Protein AF-A0A7I9W8F3-F1 (afdb_monomer_lite)

Foldseek 3Di:
DPPPPDPPPPDDDDDALVRVQVVVVVCVVPVDQDDQDPSNVVRCVVVVHDRDHD

Radius of gyration: 16.06 Å; chains: 1; bounding box: 30×41×35 Å

Organism: Mycolicibacterium agri (NCBI:txid36811)

pLDDT: mean 79.95, std 1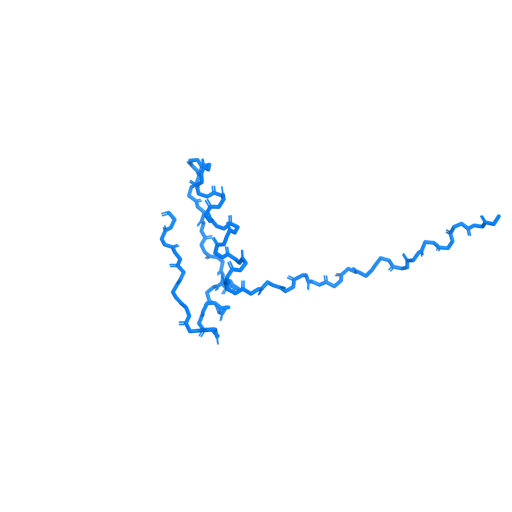0.68, range [50.31, 92.69]

Secondary structure (DSSP, 8-state):
-------------PPPHHHHHHHHHHHTTSSS--PPPHHHHHHHHHHT-PPP--

Structure (mmCIF, N/CA/C/O backbone):
data_AF-A0A7I9W8F3-F1
#
_entry.id   AF-A0A7I9W8F3-F1
#
loop_
_atom_site.group_PDB
_atom_site.id
_atom_site.type_symbol
_atom_site.label_atom_id
_atom_site.label_alt_id
_atom_site.label_comp_id
_atom_site.label_asym_id
_atom_site.label_entity_id
_atom_site.label_seq_id
_atom_site.pdbx_PDB_ins_code
_atom_site.Cartn_x
_atom_site.Cartn_y
_atom_site.Cartn_z
_atom_site.occupancy
_atom_site.B_iso_or_equiv
_atom_site.auth_seq_id
_atom_site.auth_comp_id
_atom_site.auth_asym_id
_atom_site.auth_atom_id
_atom_site.pdbx_PDB_model_num
ATOM 1 N N . MET A 1 1 ? -21.604 34.481 -21.138 1.00 50.31 1 MET A N 1
ATOM 2 C CA . MET A 1 1 ? -20.567 33.527 -21.581 1.00 50.31 1 MET A CA 1
ATOM 3 C C . MET A 1 1 ? -20.882 32.204 -20.913 1.00 50.31 1 MET A C 1
ATOM 5 O O . MET A 1 1 ? -21.045 32.236 -19.697 1.00 50.31 1 MET A O 1
ATOM 9 N N . PRO A 1 2 ? -21.092 31.094 -21.641 1.00 54.31 2 PRO A N 1
ATOM 10 C CA . PRO A 1 2 ? -21.243 29.816 -20.970 1.00 54.31 2 PRO A CA 1
ATOM 11 C C . PRO A 1 2 ? -19.890 29.481 -20.342 1.00 54.31 2 PRO A C 1
ATOM 13 O O . PRO A 1 2 ? -18.854 29.664 -20.978 1.00 54.31 2 PRO A O 1
ATOM 16 N N . LEU A 1 3 ? -19.899 29.052 -19.083 1.00 59.38 3 LEU A N 1
ATOM 17 C CA . LEU A 1 3 ? -18.761 28.361 -18.496 1.00 59.38 3 LEU A CA 1
ATOM 18 C C . LEU A 1 3 ? -18.614 27.083 -19.325 1.00 59.38 3 LEU A C 1
ATOM 20 O O . LEU A 1 3 ? -19.369 26.133 -19.125 1.00 59.38 3 LEU A O 1
ATOM 24 N N . THR A 1 4 ? -17.746 27.098 -20.337 1.00 61.12 4 THR A N 1
ATOM 25 C CA . THR A 1 4 ? -17.264 25.875 -20.977 1.00 61.12 4 THR A CA 1
ATOM 26 C C . THR A 1 4 ? -16.524 25.146 -19.875 1.00 61.12 4 THR A C 1
ATOM 28 O O . THR A 1 4 ? -15.378 25.473 -19.583 1.00 61.12 4 THR A O 1
ATOM 31 N N . GLY A 1 5 ? -17.255 24.301 -19.147 1.00 58.53 5 GLY A N 1
ATOM 32 C CA . GLY A 1 5 ? -16.684 23.471 -18.107 1.00 58.53 5 GLY A CA 1
ATOM 33 C C . GLY A 1 5 ? -15.558 22.692 -18.752 1.00 58.53 5 GLY A C 1
ATOM 34 O O . GLY A 1 5 ? -15.798 22.011 -19.750 1.00 58.53 5 GLY A O 1
ATOM 35 N N . ASP A 1 6 ? -14.350 22.872 -18.226 1.00 65.94 6 ASP A N 1
ATOM 36 C CA . ASP A 1 6 ? -13.224 22.005 -18.529 1.00 65.94 6 ASP A CA 1
ATOM 37 C C . ASP A 1 6 ? -13.744 20.565 -18.513 1.00 65.94 6 ASP A C 1
ATOM 39 O O . ASP A 1 6 ? -14.424 20.157 -17.563 1.00 65.94 6 ASP A O 1
ATOM 43 N N . GLU A 1 7 ? -13.531 19.837 -19.609 1.00 67.94 7 GLU A N 1
ATOM 44 C CA . GLU A 1 7 ? -13.928 18.438 -19.702 1.00 67.94 7 GLU A CA 1
ATOM 45 C C . GLU A 1 7 ? -13.372 17.714 -18.470 1.00 67.94 7 GLU A C 1
ATOM 47 O O . GLU A 1 7 ? -12.168 17.737 -18.216 1.00 67.94 7 GLU A O 1
ATOM 52 N N . LEU A 1 8 ? -14.262 17.144 -17.650 1.00 68.12 8 LEU A N 1
ATOM 53 C CA . LEU A 1 8 ? -13.872 16.399 -16.458 1.00 68.12 8 LEU A CA 1
ATOM 54 C C . LEU A 1 8 ? -12.997 15.226 -16.903 1.00 68.12 8 LEU A C 1
ATOM 56 O O . LEU A 1 8 ? -13.505 14.240 -17.439 1.00 68.12 8 LEU A O 1
ATOM 60 N N . ASP A 1 9 ? -11.688 15.333 -16.684 1.00 74.00 9 ASP A N 1
ATOM 61 C CA . ASP A 1 9 ? -10.777 14.213 -16.871 1.00 74.00 9 ASP A CA 1
ATOM 62 C C . ASP A 1 9 ? -11.052 13.185 -15.768 1.00 74.00 9 ASP A C 1
ATOM 64 O O . ASP A 1 9 ? -10.667 13.347 -14.609 1.00 74.00 9 ASP A O 1
ATOM 68 N N . LEU A 1 10 ? -11.787 12.135 -16.136 1.00 77.38 10 LEU A N 1
ATOM 69 C CA . LEU A 1 10 ? -12.142 11.020 -15.260 1.00 77.38 10 LEU A CA 1
ATOM 70 C C . LEU A 1 10 ? -11.098 9.895 -15.307 1.00 77.38 10 LEU A C 1
ATOM 72 O O . LEU A 1 10 ? -11.436 8.719 -15.138 1.00 77.38 10 LEU A O 1
ATOM 76 N N . SER A 1 11 ? -9.829 10.223 -15.552 1.00 78.56 11 SER A N 1
ATOM 77 C CA . SER A 1 11 ? -8.761 9.230 -15.530 1.00 78.56 11 SER A CA 1
ATOM 78 C C . SER A 1 11 ? -8.622 8.569 -14.143 1.00 78.56 11 SER A C 1
ATOM 80 O O . SER A 1 11 ? -8.752 9.224 -13.103 1.00 78.56 11 SER A O 1
ATOM 82 N N . PRO A 1 12 ? -8.371 7.244 -14.081 1.00 77.81 12 PRO A N 1
ATOM 83 C CA . PRO A 1 12 ? -8.179 6.559 -12.809 1.00 77.81 12 PRO A CA 1
ATOM 84 C C . PRO A 1 12 ? -6.964 7.114 -12.064 1.00 77.81 12 PRO A C 1
ATOM 86 O O . PRO A 1 12 ? -5.848 7.112 -12.593 1.00 77.81 12 PRO A O 1
ATOM 89 N N . VAL A 1 13 ? -7.161 7.523 -10.809 1.00 80.69 13 VAL A N 1
ATOM 90 C CA . VAL A 1 13 ? -6.060 7.935 -9.933 1.00 80.69 13 VAL A CA 1
ATOM 91 C C . VAL A 1 13 ? -5.168 6.726 -9.667 1.00 80.69 13 VAL A C 1
ATOM 93 O O . VAL A 1 13 ? -5.588 5.751 -9.044 1.00 80.69 13 VAL A O 1
ATOM 96 N N . LYS A 1 14 ? -3.923 6.793 -10.141 1.00 83.44 14 LYS A N 1
ATOM 97 C CA . LYS A 1 14 ? -2.890 5.807 -9.819 1.00 83.44 14 LYS A CA 1
ATOM 98 C C . LYS A 1 14 ? -2.225 6.205 -8.510 1.00 83.44 14 LYS A C 1
ATOM 100 O O . LYS A 1 14 ? -1.758 7.333 -8.378 1.00 83.44 14 LYS A O 1
ATOM 105 N N . LEU A 1 15 ? -2.182 5.276 -7.566 1.00 84.94 15 LEU A N 1
ATOM 106 C CA . LEU A 1 15 ? -1.504 5.456 -6.287 1.00 84.94 15 LEU A CA 1
ATOM 107 C C . LEU A 1 15 ? -0.150 4.751 -6.319 1.00 84.94 15 LEU A C 1
ATOM 109 O O . LEU A 1 15 ? -0.015 3.730 -6.990 1.00 84.94 15 LEU A O 1
ATOM 113 N N . SER A 1 16 ? 0.822 5.266 -5.568 1.00 90.38 16 SER A N 1
ATOM 114 C CA . SER A 1 16 ? 2.020 4.499 -5.209 1.00 90.38 16 SER A CA 1
ATOM 115 C C . SER A 1 16 ? 1.761 3.579 -4.014 1.00 90.38 16 SER A C 1
ATOM 117 O O . SER A 1 16 ? 0.827 3.805 -3.232 1.00 90.38 16 SER A O 1
ATOM 119 N N . ALA A 1 17 ? 2.614 2.572 -3.812 1.00 88.12 17 ALA A N 1
ATOM 120 C CA . ALA A 1 17 ? 2.528 1.673 -2.658 1.00 88.12 17 ALA A CA 1
ATOM 121 C C . ALA A 1 17 ? 2.610 2.440 -1.321 1.00 88.12 17 ALA A C 1
ATOM 123 O O . ALA A 1 17 ? 1.916 2.113 -0.350 1.00 88.12 17 ALA A O 1
ATOM 124 N N . ALA A 1 18 ? 3.399 3.518 -1.270 1.00 88.44 18 ALA A N 1
ATOM 125 C CA . ALA A 1 18 ? 3.483 4.398 -0.105 1.00 88.44 18 ALA A CA 1
ATOM 126 C C . ALA A 1 18 ? 2.159 5.135 0.175 1.00 88.44 18 ALA A C 1
ATOM 128 O O . ALA A 1 18 ? 1.716 5.197 1.324 1.00 88.44 18 ALA A O 1
ATOM 129 N N . GLN A 1 19 ? 1.491 5.652 -0.861 1.00 90.44 19 GLN A N 1
ATOM 130 C CA . GLN A 1 19 ? 0.190 6.317 -0.721 1.00 90.44 19 GLN A CA 1
ATOM 131 C C . GLN A 1 19 ? -0.909 5.329 -0.308 1.00 90.44 19 GLN A C 1
ATOM 133 O O . GLN A 1 19 ? -1.690 5.622 0.599 1.00 90.44 19 GLN A O 1
ATOM 138 N N . ALA A 1 20 ? -0.930 4.134 -0.907 1.00 88.75 20 ALA A N 1
ATOM 139 C CA . ALA A 1 20 ? -1.843 3.059 -0.514 1.00 88.75 20 ALA A CA 1
ATOM 140 C C . ALA A 1 20 ? -1.656 2.668 0.965 1.00 88.75 20 ALA A C 1
ATOM 142 O O . ALA A 1 20 ? -2.627 2.519 1.709 1.00 88.75 20 ALA A O 1
ATOM 143 N N . THR A 1 21 ? -0.404 2.613 1.429 1.00 87.81 21 THR A N 1
ATOM 144 C CA . THR A 1 21 ? -0.060 2.343 2.834 1.00 87.81 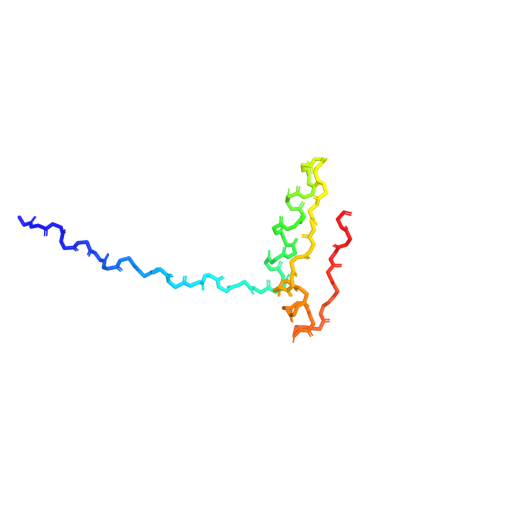21 THR A CA 1
ATOM 145 C C . THR A 1 21 ? -0.602 3.409 3.779 1.00 87.81 21 THR A C 1
ATOM 147 O O . THR A 1 21 ? -1.195 3.076 4.804 1.00 87.81 21 THR A O 1
ATOM 150 N N . GLN A 1 22 ? -0.452 4.691 3.440 1.00 88.25 22 GLN A N 1
ATOM 151 C CA . GLN A 1 22 ? -0.981 5.788 4.255 1.00 88.25 22 GLN A CA 1
ATOM 152 C C . GLN A 1 22 ? -2.508 5.738 4.366 1.00 88.25 22 GLN A C 1
ATOM 154 O O . GLN A 1 22 ? -3.048 5.879 5.465 1.00 88.25 22 GLN A O 1
ATOM 159 N N . LEU A 1 23 ? -3.204 5.489 3.252 1.00 86.06 23 LEU A N 1
ATOM 160 C CA . LEU A 1 23 ? -4.661 5.341 3.243 1.00 86.06 23 LEU A CA 1
ATOM 161 C C . LEU A 1 23 ? -5.107 4.177 4.127 1.00 86.06 23 LEU A C 1
ATOM 163 O O . LEU A 1 23 ? -6.036 4.324 4.920 1.00 86.06 23 LEU A O 1
ATOM 167 N N . ARG A 1 24 ? -4.406 3.045 4.045 1.00 84.25 24 ARG A N 1
ATOM 168 C CA . ARG A 1 24 ? -4.686 1.862 4.859 1.00 84.25 24 ARG A CA 1
ATOM 169 C C . ARG A 1 24 ? -4.478 2.123 6.346 1.00 84.25 24 ARG A C 1
ATOM 171 O O . ARG A 1 24 ? -5.349 1.774 7.133 1.00 84.25 24 ARG A O 1
ATOM 178 N N . LEU A 1 25 ? -3.388 2.787 6.726 1.00 85.31 25 LEU A N 1
ATOM 179 C CA . LEU A 1 25 ? -3.134 3.185 8.115 1.00 85.31 25 LEU A CA 1
ATOM 180 C C . LEU A 1 25 ? -4.175 4.176 8.643 1.00 85.31 25 LEU A C 1
ATOM 182 O O . LEU A 1 25 ? -4.483 4.181 9.833 1.00 85.31 25 LEU A O 1
ATOM 186 N N . HIS A 1 26 ? -4.708 5.041 7.781 1.00 84.94 26 HIS A N 1
ATOM 187 C CA . HIS A 1 26 ? -5.788 5.928 8.186 1.00 84.94 26 HIS A CA 1
ATOM 188 C C . HIS A 1 26 ? -7.104 5.160 8.353 1.00 84.94 26 HIS A C 1
ATOM 190 O O . HIS A 1 26 ? -7.815 5.387 9.334 1.00 84.94 26 HIS A O 1
ATOM 196 N N . ALA A 1 27 ? -7.408 4.246 7.430 1.00 81.62 27 ALA A N 1
ATOM 197 C CA . ALA A 1 27 ? -8.624 3.445 7.454 1.00 81.62 27 ALA A CA 1
ATOM 198 C C . ALA A 1 27 ? -8.633 2.414 8.594 1.00 81.62 27 ALA A C 1
ATOM 200 O O . ALA A 1 27 ? -9.683 2.205 9.191 1.00 81.62 27 ALA A O 1
ATOM 201 N N . SER A 1 28 ? -7.487 1.837 8.968 1.00 77.69 28 SER A N 1
ATOM 202 C CA . SER A 1 28 ? -7.382 0.880 10.083 1.00 77.69 28 SER A CA 1
ATOM 203 C C . SER A 1 28 ? -7.660 1.497 11.458 1.00 77.69 28 SER A C 1
ATOM 205 O O . SER A 1 28 ? -7.870 0.777 12.425 1.00 77.69 28 SER A O 1
ATOM 207 N N . ARG A 1 29 ? -7.701 2.834 11.565 1.00 77.25 29 ARG A N 1
ATOM 208 C CA . ARG A 1 29 ? -8.185 3.528 12.775 1.00 77.25 29 ARG A CA 1
ATOM 209 C C . ARG A 1 29 ? -9.696 3.438 12.951 1.00 77.25 29 ARG A C 1
ATOM 211 O O . ARG A 1 29 ? -10.204 3.760 14.019 1.00 77.25 29 ARG A O 1
ATOM 218 N N . THR A 1 30 ? -10.418 3.074 11.899 1.00 71.44 30 THR A N 1
ATOM 219 C CA . THR A 1 30 ? -11.802 2.633 12.035 1.00 71.44 30 THR A CA 1
ATOM 220 C C . THR A 1 30 ? -11.742 1.144 12.358 1.00 71.44 30 THR A C 1
ATOM 222 O O . THR A 1 30 ? -11.021 0.436 11.666 1.00 71.44 30 THR A O 1
ATOM 225 N N . ASP A 1 31 ? -12.451 0.663 13.388 1.00 69.88 31 ASP A N 1
ATOM 226 C CA . ASP A 1 31 ? -12.468 -0.750 13.846 1.00 69.88 31 ASP A CA 1
ATOM 227 C C . ASP A 1 31 ? -13.066 -1.738 12.809 1.00 69.88 31 ASP A C 1
ATOM 229 O O . ASP A 1 31 ? -13.731 -2.722 1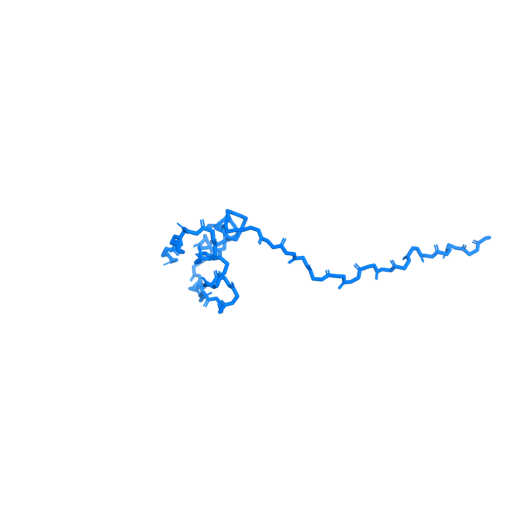3.136 1.00 69.88 31 ASP A O 1
ATOM 233 N N . ARG A 1 32 ? -12.903 -1.452 11.518 1.00 75.44 32 ARG A N 1
ATOM 234 C CA . ARG A 1 32 ? -13.368 -2.245 10.394 1.00 75.44 32 ARG A CA 1
ATOM 235 C C . ARG A 1 32 ? -12.163 -2.905 9.725 1.00 75.44 32 ARG A C 1
ATOM 237 O O . ARG A 1 32 ? -11.258 -2.198 9.283 1.00 75.44 32 ARG A O 1
ATOM 244 N N . PRO A 1 33 ? -12.161 -4.239 9.580 1.00 73.50 33 PRO A N 1
ATOM 245 C CA . PRO A 1 33 ? -11.120 -4.919 8.827 1.00 73.50 33 PRO A CA 1
ATOM 246 C C . PRO A 1 33 ? -11.184 -4.493 7.354 1.00 73.50 33 PRO A C 1
ATOM 248 O O . PRO A 1 33 ? -12.222 -4.619 6.703 1.00 73.50 33 PRO A O 1
ATOM 251 N N . MET A 1 34 ? -10.064 -3.993 6.829 1.00 77.44 34 MET A N 1
ATOM 252 C CA . MET A 1 34 ? -9.948 -3.526 5.445 1.00 77.44 34 MET A CA 1
ATOM 253 C C . MET A 1 34 ? -9.225 -4.582 4.593 1.00 77.44 34 MET A C 1
ATOM 255 O O . MET A 1 34 ? -8.001 -4.730 4.717 1.00 77.44 34 MET A O 1
ATOM 259 N N . PRO A 1 35 ? -9.929 -5.327 3.718 1.00 83.62 35 PRO A N 1
ATOM 260 C CA . PRO A 1 35 ? -9.288 -6.317 2.858 1.00 83.62 35 PRO A CA 1
ATOM 261 C C . PRO A 1 35 ? -8.294 -5.647 1.902 1.00 83.62 35 PRO A C 1
ATOM 263 O O . PRO A 1 35 ? -8.454 -4.487 1.525 1.00 83.62 35 PRO A O 1
ATOM 266 N N . ILE A 1 36 ? -7.237 -6.366 1.525 1.00 85.25 36 ILE A N 1
ATOM 267 C CA . ILE A 1 36 ? -6.305 -5.926 0.477 1.00 85.25 36 ILE A CA 1
ATOM 268 C C . ILE A 1 36 ? -6.900 -6.304 -0.874 1.00 85.25 36 ILE A C 1
ATOM 270 O O . ILE A 1 36 ? -7.141 -7.483 -1.140 1.00 85.25 36 ILE A O 1
ATOM 274 N N . SER A 1 37 ? -7.134 -5.305 -1.722 1.00 86.38 37 SER A N 1
ATOM 275 C CA . SER A 1 37 ? -7.575 -5.521 -3.099 1.00 86.38 37 SER A CA 1
ATOM 276 C C . SER A 1 37 ? -6.462 -6.134 -3.953 1.00 86.38 37 SER A C 1
ATOM 278 O O . SER A 1 37 ? -5.275 -5.971 -3.674 1.00 86.38 37 SER A O 1
ATOM 280 N N . ARG A 1 38 ? -6.827 -6.812 -5.049 1.00 89.50 38 ARG A N 1
ATOM 281 C CA . ARG A 1 38 ? -5.831 -7.373 -5.974 1.00 89.50 38 ARG A CA 1
ATOM 282 C C . ARG A 1 38 ? -4.905 -6.296 -6.554 1.00 89.50 38 ARG A C 1
ATOM 284 O O . ARG A 1 38 ? -3.704 -6.512 -6.639 1.00 89.50 38 ARG A O 1
ATOM 291 N N . TYR A 1 39 ? -5.465 -5.130 -6.869 1.00 88.00 39 TYR A N 1
ATOM 292 C CA . TYR A 1 39 ? -4.710 -3.972 -7.342 1.00 88.00 39 TYR A CA 1
ATOM 293 C C . TYR A 1 39 ? -3.634 -3.534 -6.342 1.00 88.00 39 TYR A C 1
ATOM 295 O O . TYR A 1 39 ? -2.487 -3.343 -6.732 1.00 88.00 39 TYR A O 1
ATOM 303 N N . GLU A 1 40 ? -3.973 -3.431 -5.052 1.00 87.81 40 GLU A N 1
ATOM 304 C CA . GLU A 1 40 ? -2.983 -3.120 -4.016 1.00 87.81 40 GLU A CA 1
ATOM 305 C C . GLU A 1 40 ? -1.891 -4.193 -3.952 1.00 87.81 40 GLU A C 1
ATOM 307 O O . GLU A 1 40 ? -0.721 -3.842 -3.881 1.00 87.81 40 GLU A O 1
ATOM 312 N N . GLN A 1 41 ? -2.237 -5.487 -4.016 1.00 89.94 41 GLN A N 1
A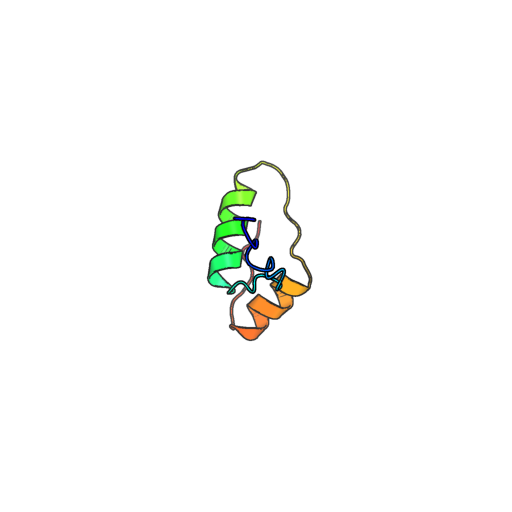TOM 313 C CA . GLN A 1 41 ? -1.235 -6.567 -4.001 1.00 89.94 41 GLN A CA 1
ATOM 314 C C . GLN A 1 41 ? -0.228 -6.425 -5.142 1.00 89.94 41 GLN A C 1
ATOM 316 O O . GLN A 1 41 ? 0.978 -6.504 -4.911 1.00 89.94 41 GLN A O 1
ATOM 321 N N . ASP A 1 42 ? -0.726 -6.207 -6.359 1.00 91.25 42 ASP A N 1
ATOM 322 C CA . ASP A 1 42 ? 0.116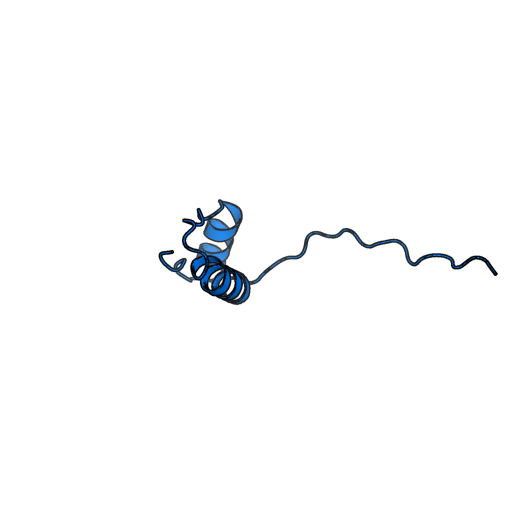 -6.072 -7.544 1.00 91.25 42 ASP A CA 1
ATOM 323 C C . ASP A 1 42 ? 0.972 -4.790 -7.465 1.00 91.25 42 ASP A C 1
ATOM 325 O O . ASP A 1 42 ? 2.142 -4.810 -7.841 1.00 91.25 42 ASP A O 1
ATOM 329 N N . LEU A 1 43 ? 0.433 -3.702 -6.901 1.00 91.06 43 LEU A N 1
ATOM 330 C CA . LEU A 1 43 ? 1.156 -2.450 -6.660 1.00 91.06 43 LEU A CA 1
ATOM 331 C C . LEU A 1 43 ? 2.298 -2.621 -5.644 1.00 91.06 43 LEU A C 1
ATOM 333 O O . LEU A 1 43 ? 3.429 -2.221 -5.914 1.00 91.06 43 LEU A O 1
ATOM 337 N N . TYR A 1 44 ? 2.021 -3.254 -4.500 1.00 91.31 44 TYR A N 1
ATOM 338 C CA . TYR A 1 44 ? 3.031 -3.564 -3.485 1.00 91.31 44 TYR A CA 1
ATOM 339 C C . TYR A 1 44 ? 4.149 -4.439 -4.062 1.00 91.31 44 TYR A C 1
ATOM 341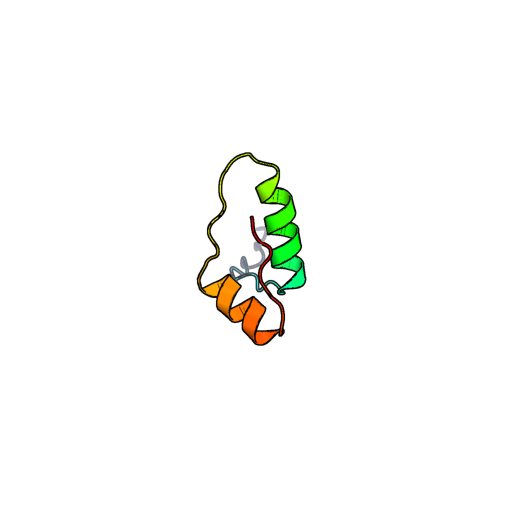 O O . TYR A 1 44 ? 5.326 -4.128 -3.884 1.00 91.31 44 TYR A O 1
ATOM 349 N N . ALA A 1 45 ? 3.789 -5.480 -4.820 1.00 92.31 45 ALA A N 1
ATOM 350 C CA . ALA A 1 45 ? 4.754 -6.358 -5.473 1.00 92.31 45 ALA A CA 1
ATOM 351 C C . ALA A 1 45 ? 5.609 -5.623 -6.520 1.00 92.31 45 ALA A C 1
ATOM 353 O O . ALA A 1 45 ? 6.819 -5.836 -6.574 1.00 92.31 45 ALA A O 1
ATOM 354 N N . ALA A 1 46 ? 5.002 -4.744 -7.324 1.00 91.88 46 ALA A N 1
ATOM 355 C CA . ALA A 1 46 ? 5.704 -3.973 -8.350 1.00 91.88 46 ALA A CA 1
ATOM 356 C C . ALA A 1 46 ? 6.750 -3.012 -7.765 1.00 91.88 46 ALA A C 1
ATOM 358 O O . ALA A 1 46 ? 7.786 -2.781 -8.385 1.00 91.88 46 ALA A O 1
ATOM 359 N N . GLU A 1 47 ? 6.495 -2.474 -6.572 1.00 92.69 47 GLU A N 1
ATOM 360 C CA . GLU A 1 47 ? 7.403 -1.550 -5.887 1.00 92.69 47 GLU A CA 1
ATOM 361 C C . GLU A 1 47 ? 8.325 -2.245 -4.860 1.00 92.69 47 GLU A C 1
ATOM 363 O O . GLU A 1 47 ? 9.142 -1.581 -4.226 1.00 92.69 47 GLU A O 1
ATOM 368 N N . GLY A 1 48 ? 8.236 -3.572 -4.699 1.00 89.81 48 GLY A N 1
ATOM 369 C CA . GLY A 1 48 ? 9.076 -4.336 -3.767 1.00 89.81 48 GLY A CA 1
ATOM 370 C C . GLY A 1 48 ? 8.729 -4.132 -2.287 1.00 89.81 48 GLY A C 1
ATOM 371 O O . GLY A 1 48 ? 9.592 -4.286 -1.424 1.00 89.81 48 GLY A O 1
ATOM 372 N N . PHE A 1 49 ? 7.479 -3.778 -1.988 1.00 86.69 49 PHE A N 1
ATOM 373 C CA . PHE A 1 49 ? 6.964 -3.582 -0.634 1.00 86.69 49 PHE A CA 1
ATOM 374 C C . PHE A 1 49 ? 6.082 -4.753 -0.189 1.00 86.69 49 PHE A C 1
ATOM 376 O O . PHE A 1 49 ? 5.466 -5.441 -1.003 1.00 86.69 49 PHE A O 1
ATOM 383 N N . GLU A 1 50 ? 5.951 -4.932 1.126 1.00 84.56 50 GLU A N 1
ATOM 384 C CA . GLU A 1 50 ? 4.914 -5.784 1.708 1.00 84.56 50 GLU A CA 1
ATOM 385 C C . GLU A 1 50 ? 3.716 -4.933 2.159 1.00 84.56 50 GLU A C 1
ATOM 387 O O . GLU A 1 50 ? 3.909 -3.869 2.758 1.00 84.56 50 GLU A O 1
ATOM 392 N N . PRO A 1 51 ? 2.472 -5.381 1.913 1.00 79.12 51 PRO A N 1
ATOM 393 C CA . PRO A 1 51 ? 1.304 -4.687 2.425 1.00 79.12 51 PRO A CA 1
ATOM 394 C C . PRO A 1 51 ? 1.275 -4.741 3.961 1.00 79.12 51 PRO A C 1
ATOM 396 O O . PRO A 1 51 ? 1.504 -5.804 4.548 1.00 79.12 51 PRO A O 1
ATOM 399 N N . PRO A 1 52 ? 0.935 -3.635 4.645 1.00 77.19 52 PRO A N 1
ATOM 400 C CA . PRO A 1 52 ? 0.832 -3.639 6.095 1.00 77.19 52 PRO A CA 1
ATOM 401 C C . PRO A 1 52 ? -0.356 -4.507 6.533 1.00 77.19 52 PRO A C 1
ATOM 403 O O . PRO A 1 52 ? -1.440 -4.464 5.939 1.00 77.19 52 PRO A O 1
ATOM 406 N N . LYS A 1 53 ? -0.150 -5.294 7.593 1.00 68.31 53 LYS A N 1
ATOM 407 C CA . LYS A 1 53 ? -1.212 -6.084 8.226 1.00 68.31 53 LYS A CA 1
ATOM 408 C C . LYS A 1 53 ? -2.185 -5.108 8.894 1.00 68.31 53 LYS A C 1
ATOM 410 O O . LYS A 1 53 ? -1.767 -4.338 9.758 1.00 68.31 53 LYS A O 1
ATOM 415 N N . GLY A 1 54 ? -3.418 -5.076 8.388 1.00 61.38 54 GLY A N 1
ATOM 416 C CA . GLY A 1 54 ? -4.515 -4.273 8.934 1.00 61.38 54 GLY A CA 1
ATOM 417 C C . GLY A 1 54 ? -5.092 -4.860 10.209 1.00 61.38 54 GLY A C 1
ATOM 418 O O . GLY A 1 54 ? -4.792 -6.039 10.503 1.00 61.38 54 GLY A O 1
#

Sequence (54 aa):
MPLTGDELDLSPVKLSAAQATQLRLHASRTDRPMPISRYEQDLYAAEGFEPPKG